Protein AF-A0A948V151-F1 (afdb_monomer_lite)

Secondary structure (DSSP, 8-state):
-----------------------TT--PPPPHHHHHHHHHHHHHHHHHHHHHHHHHTTSS-HHHHHHHHHHTS--SS-HHHHHHHH-HHHHHHHHHHHHHHT--TT-SSPPPHHHHHHHHHTPPP---S---

Structure (mmCIF, N/CA/C/O backbone):
data_AF-A0A948V151-F1
#
_entry.id   AF-A0A948V151-F1
#
loop_
_atom_site.group_PDB
_atom_site.id
_atom_site.type_symbol
_atom_site.label_atom_id
_atom_site.label_alt_id
_atom_site.label_comp_id
_atom_site.label_asym_id
_atom_site.label_entity_id
_atom_site.label_seq_id
_atom_site.pdbx_PDB_ins_code
_atom_site.Cartn_x
_atom_site.Cartn_y
_atom_site.Cartn_z
_atom_site.occupancy
_atom_site.B_iso_or_equiv
_atom_site.auth_seq_id
_atom_site.auth_comp_id
_atom_site.auth_asym_id
_atom_site.auth_atom_id
_atom_site.pdbx_PDB_model_num
ATOM 1 N N . SER A 1 1 ? -80.445 5.547 47.054 1.00 37.09 1 SER A N 1
ATOM 2 C CA . SER A 1 1 ? -80.934 4.709 45.943 1.00 37.09 1 SER A CA 1
ATOM 3 C C . SER A 1 1 ? -80.638 5.395 44.623 1.00 37.09 1 SER A C 1
ATOM 5 O O . SER A 1 1 ? -80.726 6.611 44.586 1.00 37.09 1 SER A O 1
ATOM 7 N N . PHE A 1 2 ? -80.350 4.602 43.588 1.00 31.22 2 PHE A N 1
ATOM 8 C CA . PHE A 1 2 ? -80.143 4.950 42.172 1.00 31.22 2 PHE A CA 1
ATOM 9 C C . PHE A 1 2 ? -78.733 5.342 41.696 1.00 31.22 2 PHE A C 1
ATOM 11 O O . PHE A 1 2 ? -78.229 6.439 41.895 1.00 31.22 2 PHE A O 1
ATOM 18 N N . VAL A 1 3 ? -78.157 4.358 41.000 1.00 39.56 3 VAL A N 1
ATOM 19 C CA . VAL A 1 3 ? -77.044 4.396 40.050 1.00 39.56 3 VAL A CA 1
ATOM 20 C C . VAL A 1 3 ? -77.583 4.781 38.662 1.00 39.56 3 VAL A C 1
ATOM 22 O O . VAL A 1 3 ? -78.713 4.412 38.339 1.00 39.56 3 VAL A O 1
ATOM 25 N N . LYS A 1 4 ? -76.714 5.388 37.833 1.00 37.59 4 LYS A N 1
ATOM 26 C CA . LYS A 1 4 ? -76.354 5.019 36.436 1.00 37.59 4 LYS A CA 1
ATOM 27 C C . LYS A 1 4 ? -76.427 6.178 35.434 1.00 37.59 4 LYS A C 1
ATOM 29 O O . LYS A 1 4 ? -77.446 6.846 35.324 1.00 37.59 4 LYS A O 1
ATOM 34 N N . GLY A 1 5 ? -75.370 6.317 34.630 1.00 33.53 5 GLY A N 1
ATOM 35 C CA . GLY A 1 5 ? -75.384 7.111 33.401 1.00 33.53 5 GLY A CA 1
ATOM 36 C C . GLY A 1 5 ? -73.985 7.440 32.890 1.00 33.53 5 GLY A C 1
ATOM 37 O O . GLY A 1 5 ? -73.438 8.478 33.232 1.00 33.53 5 GLY A O 1
ATOM 38 N N . GLN A 1 6 ? -73.413 6.526 32.114 1.00 36.78 6 GLN A N 1
ATOM 39 C CA . GLN A 1 6 ? -72.129 6.629 31.418 1.00 36.78 6 GLN A CA 1
ATOM 40 C C . GLN A 1 6 ? -72.278 7.433 30.105 1.00 36.78 6 GLN A C 1
ATOM 42 O O . GLN A 1 6 ? -73.394 7.658 29.643 1.00 36.78 6 GLN A O 1
ATOM 47 N N . ASP A 1 7 ? -71.132 7.772 29.505 1.00 33.78 7 ASP A N 1
ATOM 48 C CA . ASP A 1 7 ? -70.889 8.201 28.115 1.00 33.78 7 ASP A CA 1
ATOM 49 C C . ASP A 1 7 ? -71.021 9.688 27.734 1.00 33.78 7 ASP A C 1
ATOM 51 O O . ASP A 1 7 ? -72.080 10.180 27.340 1.00 33.78 7 ASP A O 1
ATOM 55 N N . ARG A 1 8 ? -69.856 10.345 27.588 1.00 33.53 8 ARG A N 1
ATOM 56 C CA . ARG A 1 8 ? -69.476 10.875 26.268 1.00 33.53 8 ARG A CA 1
ATOM 57 C C . ARG A 1 8 ? -67.958 11.035 26.084 1.00 33.53 8 ARG A C 1
ATOM 59 O O . ARG A 1 8 ? -67.247 11.489 26.970 1.00 33.53 8 ARG A O 1
ATOM 66 N N . LYS A 1 9 ? -67.538 10.600 24.896 1.00 33.94 9 LYS A N 1
ATOM 67 C CA . LYS A 1 9 ? -66.198 10.419 24.327 1.00 33.94 9 LYS A CA 1
ATOM 68 C C . LYS A 1 9 ? -65.234 11.611 24.408 1.00 33.94 9 LYS A C 1
ATOM 70 O O . LYS A 1 9 ? -65.626 12.768 24.304 1.00 33.94 9 LYS A O 1
ATOM 75 N N . GLU A 1 10 ? -63.966 11.212 24.466 1.00 38.03 10 GLU A N 1
ATOM 76 C CA . GLU A 1 10 ? -62.727 11.887 24.070 1.00 38.03 10 GLU A CA 1
ATOM 77 C C . GLU A 1 10 ? -62.851 12.862 22.889 1.00 38.03 10 GLU A C 1
ATOM 79 O O . GLU A 1 10 ? -63.489 12.548 21.884 1.00 38.03 10 GLU A O 1
ATOM 84 N N . SER A 1 11 ? -62.140 13.991 22.983 1.00 35.53 11 SER A N 1
ATOM 85 C CA . SER A 1 11 ? -61.290 14.545 21.915 1.00 35.53 11 SER A CA 1
ATOM 86 C C . SER A 1 11 ? -60.829 15.959 22.289 1.00 35.53 11 SER A C 1
ATOM 88 O O . SER A 1 11 ? -61.573 16.925 22.146 1.00 35.53 11 SER A O 1
ATOM 90 N N . SER A 1 12 ? -59.580 16.088 22.730 1.00 33.75 12 SER A N 1
ATOM 91 C CA . SER A 1 12 ? -58.710 17.174 22.269 1.00 33.75 12 SER A CA 1
ATOM 92 C C . SER A 1 12 ? -57.272 16.766 22.566 1.00 33.75 12 SER A C 1
ATOM 94 O O . SER A 1 12 ? -56.778 16.920 23.686 1.00 33.75 12 SER A O 1
ATOM 96 N N . GLY A 1 13 ? -56.634 16.165 21.562 1.00 31.02 13 GLY A N 1
ATOM 97 C CA . GLY A 1 13 ? -55.218 15.845 21.581 1.00 31.02 13 GLY A CA 1
ATOM 98 C C . GLY A 1 13 ? -54.408 17.126 21.732 1.00 31.02 13 GLY A C 1
ATOM 99 O O . GLY A 1 13 ? -54.314 17.924 20.806 1.00 31.02 13 GLY A O 1
ATOM 100 N N . GLY A 1 14 ? -53.831 17.314 22.916 1.00 32.38 14 GLY A N 1
ATOM 101 C CA . GLY A 1 14 ? -52.658 18.156 23.063 1.00 32.38 14 GLY A CA 1
ATOM 102 C C . GLY A 1 14 ? -51.497 17.398 22.444 1.00 32.38 14 GLY A C 1
ATOM 103 O O . GLY A 1 14 ? -50.991 16.449 23.042 1.00 32.38 14 GLY A O 1
ATOM 104 N N . GLU A 1 15 ? -51.125 17.782 21.230 1.00 39.09 15 GLU A N 1
ATOM 105 C CA . GLU A 1 15 ? -49.903 17.351 20.566 1.00 39.09 15 GLU A CA 1
ATOM 106 C C . GLU A 1 15 ? -48.720 17.747 21.455 1.00 39.09 15 GLU A C 1
ATOM 108 O O . GLU A 1 15 ? -48.243 18.882 21.449 1.00 39.09 15 GLU A O 1
ATOM 113 N N . LYS A 1 16 ? -48.275 16.819 22.306 1.00 43.47 16 LYS A N 1
ATOM 114 C CA . LYS A 1 16 ? -46.973 16.951 22.940 1.00 43.47 16 LYS A CA 1
ATOM 115 C C . LYS A 1 16 ? -45.964 16.717 21.836 1.00 43.47 16 LYS A C 1
ATOM 117 O O . LYS A 1 16 ? -45.718 15.577 21.453 1.00 43.47 16 LYS A O 1
ATOM 122 N N . ALA A 1 17 ? -45.428 17.814 21.312 1.00 38.34 17 ALA A N 1
ATOM 123 C CA . ALA A 1 17 ? -44.207 17.806 20.5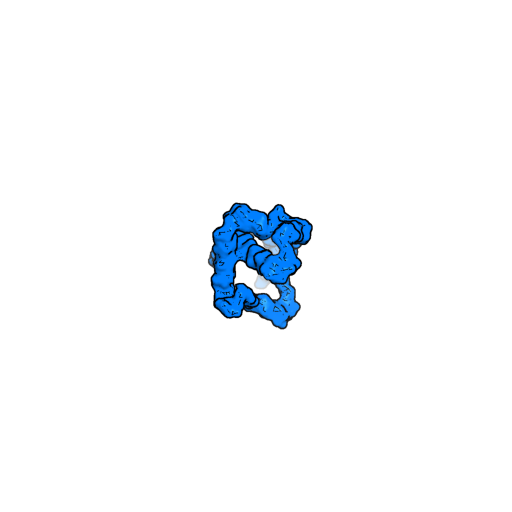35 1.00 38.34 17 ALA A CA 1
ATOM 124 C C . ALA A 1 17 ? -43.161 17.034 21.349 1.00 38.34 17 ALA A C 1
ATOM 126 O O . ALA A 1 17 ? -42.602 17.548 22.320 1.00 38.34 17 ALA A O 1
ATOM 127 N N . ASN A 1 18 ? -42.957 15.766 20.996 1.00 41.84 18 ASN A N 1
ATOM 128 C CA . ASN A 1 18 ? -41.803 15.014 21.443 1.00 41.84 18 ASN A CA 1
ATOM 129 C C . ASN A 1 18 ? -40.611 15.681 20.771 1.00 41.84 18 ASN A C 1
ATOM 131 O O . ASN A 1 18 ? -40.265 15.379 19.630 1.00 41.84 18 ASN A O 1
ATOM 135 N N . LEU A 1 19 ? -40.031 16.648 21.476 1.00 42.53 19 LEU A N 1
ATOM 136 C CA . LEU A 1 19 ? -38.695 17.126 21.205 1.00 42.53 19 LEU A CA 1
ATOM 137 C C . LEU A 1 19 ? -37.818 15.872 21.280 1.00 42.53 19 LEU A C 1
ATOM 139 O O . LEU A 1 19 ? -37.640 15.318 22.366 1.00 42.53 19 LEU A O 1
ATOM 143 N N . LEU A 1 20 ? -37.356 15.369 20.130 1.00 49.53 20 LEU A N 1
ATOM 144 C CA . LEU A 1 20 ? -36.224 14.452 20.103 1.00 49.53 20 LEU A 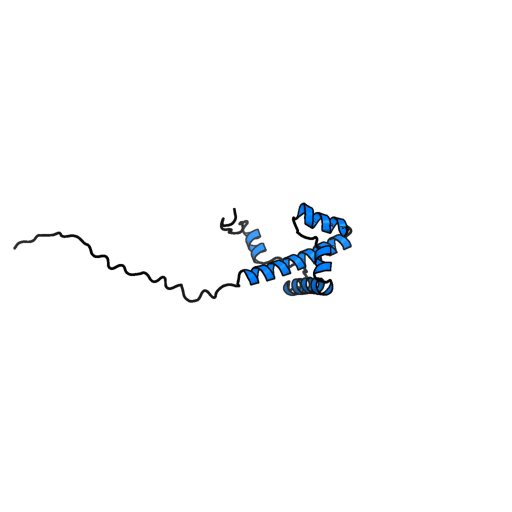CA 1
ATOM 145 C C . LEU A 1 20 ? -35.088 15.228 20.761 1.00 49.53 20 LEU A C 1
ATOM 147 O O . LEU A 1 20 ? -34.440 16.050 20.119 1.00 49.53 20 LEU A O 1
ATOM 151 N N . VAL A 1 21 ? -34.911 15.033 22.061 1.00 51.16 21 VAL A N 1
ATOM 152 C CA . VAL A 1 21 ? -33.671 15.390 22.724 1.00 51.16 21 VAL A CA 1
ATOM 153 C C . VAL A 1 21 ? -32.677 14.372 22.170 1.00 51.16 21 VAL A C 1
ATOM 155 O O . VAL A 1 21 ? -32.861 13.181 22.430 1.00 51.16 21 VAL A O 1
ATOM 158 N N . PRO A 1 22 ? -31.716 14.765 21.314 1.00 51.62 22 PRO A N 1
ATOM 159 C CA . PRO A 1 22 ? -30.675 13.835 20.915 1.00 51.62 22 PRO A CA 1
ATOM 160 C C . PRO A 1 22 ? -29.965 13.382 22.189 1.00 51.62 22 PRO A C 1
ATOM 162 O O . PRO A 1 22 ? -29.644 14.218 23.035 1.00 51.62 22 PRO A O 1
ATOM 165 N N . GLU A 1 23 ? -29.786 12.068 22.337 1.00 55.78 23 GLU A N 1
ATOM 166 C CA . GLU A 1 23 ? -29.033 11.473 23.443 1.00 55.78 23 GLU A CA 1
ATOM 167 C C . GLU A 1 23 ? -27.723 12.259 23.633 1.00 55.78 23 GLU A C 1
ATOM 169 O O . GLU A 1 23 ? -26.929 12.357 22.685 1.00 55.78 23 GLU A O 1
ATOM 174 N N . PRO A 1 24 ? -27.515 12.887 24.802 1.00 64.81 24 PRO A N 1
ATOM 175 C CA . PRO A 1 24 ? -26.293 13.615 25.071 1.00 64.81 24 PRO A CA 1
ATOM 176 C C . PRO A 1 24 ? -25.168 12.580 25.176 1.00 64.81 24 PRO A C 1
ATOM 178 O O . PRO A 1 24 ? -25.321 11.572 25.856 1.00 64.81 24 PRO A O 1
ATOM 181 N N . ASP A 1 25 ? -24.058 12.831 24.479 1.00 55.31 25 ASP A N 1
ATOM 182 C CA . ASP A 1 25 ? -22.742 12.182 24.659 1.00 55.31 25 ASP A CA 1
ATOM 183 C C . ASP A 1 25 ? -22.269 11.195 23.575 1.00 55.31 25 ASP A C 1
ATOM 185 O O . ASP A 1 25 ? -21.179 10.628 23.696 1.00 55.31 25 ASP A O 1
ATOM 189 N N . ALA A 1 26 ? -22.949 11.076 22.432 1.00 58.84 26 ALA A N 1
ATOM 190 C CA . ALA A 1 26 ? -22.264 10.580 21.236 1.00 58.84 26 ALA A CA 1
ATOM 191 C C . ALA A 1 26 ? -21.361 11.697 20.682 1.00 58.84 26 ALA A C 1
ATOM 193 O O . ALA A 1 26 ? -21.786 12.485 19.836 1.00 58.84 26 ALA A O 1
ATOM 194 N N . LEU A 1 27 ? -20.118 11.787 21.177 1.00 58.16 27 LEU A N 1
ATOM 195 C CA . LEU A 1 27 ? -19.043 12.533 20.508 1.00 58.16 27 LEU A CA 1
ATOM 196 C C . LEU A 1 27 ? -19.154 12.268 18.997 1.00 58.16 27 LEU A C 1
ATOM 198 O O . LEU A 1 27 ? -19.204 11.091 18.617 1.00 58.16 27 LEU A O 1
ATOM 202 N N . PRO A 1 28 ? -19.227 13.302 18.136 1.00 65.44 28 PRO A N 1
ATOM 203 C CA . PRO A 1 28 ? -19.274 13.065 16.705 1.00 65.44 28 PRO A CA 1
ATOM 204 C C . PRO A 1 28 ? -18.041 12.237 16.348 1.00 65.44 28 PRO A C 1
ATOM 206 O O . PRO A 1 28 ? -16.912 12.613 16.673 1.00 65.44 28 PRO A O 1
ATOM 209 N N . GLY A 1 29 ? -18.275 11.065 15.754 1.00 69.31 29 GLY A N 1
ATOM 210 C CA . GLY A 1 29 ? -17.200 10.214 15.263 1.00 69.31 29 GLY A CA 1
ATOM 211 C C . GLY A 1 29 ? -16.294 10.980 14.290 1.00 69.31 29 GLY A C 1
ATOM 212 O O . GLY A 1 29 ? -16.641 12.085 13.858 1.00 69.31 29 GLY A O 1
ATOM 213 N N . PRO A 1 30 ? -15.125 10.420 13.930 1.00 81.06 30 PRO A N 1
ATOM 214 C CA . PRO A 1 30 ? -14.253 11.056 12.952 1.00 81.06 30 PRO A CA 1
ATOM 215 C C . PRO A 1 30 ? -15.041 11.423 11.691 1.00 81.06 30 PRO A C 1
ATOM 217 O O . PRO A 1 30 ? -15.885 10.646 11.237 1.00 81.06 30 PRO A O 1
ATOM 220 N N . SER A 1 31 ? -14.768 12.605 11.134 1.00 87.62 31 SER A N 1
ATOM 221 C CA . SER A 1 31 ? -15.416 13.038 9.898 1.00 87.62 31 SER A CA 1
ATOM 222 C C . SER A 1 31 ? -15.144 12.035 8.775 1.00 87.62 31 SER A C 1
ATOM 224 O O . SER A 1 31 ? -14.079 11.416 8.724 1.00 87.62 31 SER A O 1
ATOM 226 N N . GLU A 1 32 ? -16.092 11.887 7.849 1.00 87.00 32 GLU A N 1
ATOM 227 C CA . GLU A 1 32 ? -15.937 10.984 6.700 1.00 87.00 32 GLU A CA 1
ATOM 228 C C . GLU A 1 32 ? -14.655 11.279 5.913 1.00 87.00 32 GLU A C 1
ATOM 230 O O . GLU A 1 32 ? -13.943 10.357 5.516 1.00 87.00 32 GLU A O 1
ATOM 235 N N . LEU A 1 33 ? -14.318 12.565 5.770 1.00 88.69 33 LEU A N 1
ATOM 236 C CA . LEU A 1 33 ? -13.087 13.014 5.126 1.00 88.69 33 LEU A CA 1
ATOM 237 C C . LEU A 1 33 ? -11.838 12.485 5.845 1.00 88.69 33 LEU A C 1
ATOM 239 O O . LEU A 1 33 ? -10.958 11.926 5.199 1.00 88.69 33 LEU A O 1
ATOM 243 N N . PHE A 1 34 ? -11.788 12.582 7.176 1.00 90.56 34 PHE A N 1
ATOM 244 C CA . PHE A 1 34 ? -10.658 12.078 7.956 1.00 90.56 34 PHE A CA 1
ATOM 245 C C . PHE A 1 34 ? -10.512 10.555 7.838 1.00 90.56 34 PHE A C 1
ATOM 247 O O . PHE A 1 34 ? -9.403 10.034 7.696 1.00 90.56 34 PHE A O 1
ATOM 254 N N . VAL A 1 35 ? -11.632 9.823 7.864 1.00 90.31 35 VAL A N 1
ATOM 255 C CA . VAL A 1 35 ? -11.625 8.367 7.657 1.00 90.31 35 VAL A CA 1
ATOM 256 C C . VAL A 1 35 ? -11.088 8.030 6.269 1.00 90.31 35 VAL A C 1
ATOM 258 O O . VAL A 1 35 ? -10.241 7.145 6.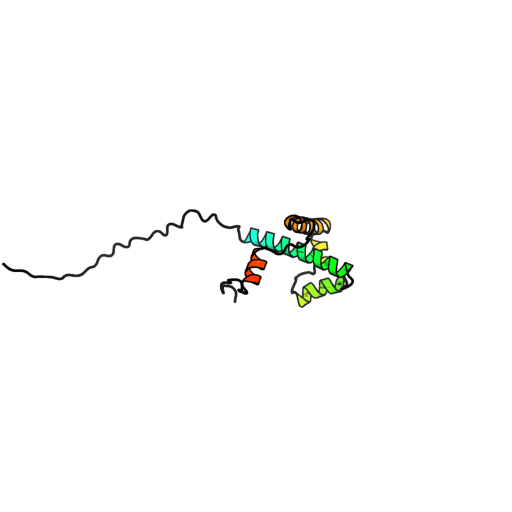145 1.00 90.31 35 VAL A O 1
ATOM 261 N N . PHE A 1 36 ? -11.544 8.742 5.238 1.00 92.50 36 PHE A N 1
ATOM 262 C CA . PHE A 1 36 ? -11.118 8.529 3.859 1.00 92.50 36 PHE A CA 1
ATOM 263 C C . PHE A 1 36 ? -9.624 8.810 3.652 1.00 92.50 36 PHE A C 1
ATOM 265 O O . PHE A 1 36 ? -8.933 8.017 3.010 1.00 92.50 36 PHE A O 1
ATOM 272 N N . GLU A 1 37 ? -9.104 9.891 4.232 1.00 92.50 37 GLU A N 1
ATOM 273 C CA . GLU A 1 37 ? -7.678 10.233 4.191 1.00 92.50 37 GLU A CA 1
ATOM 274 C C . GLU A 1 37 ? -6.824 9.149 4.855 1.00 92.50 37 GLU A C 1
ATOM 276 O O . GLU A 1 37 ? -5.862 8.650 4.262 1.00 92.50 37 GLU A O 1
ATOM 281 N N . LEU A 1 38 ? -7.208 8.724 6.063 1.00 91.81 38 LEU A N 1
ATOM 282 C CA . LEU A 1 38 ? -6.480 7.696 6.799 1.00 91.81 38 LEU A CA 1
ATOM 283 C C . LEU A 1 38 ? -6.531 6.340 6.086 1.00 91.81 38 LEU A C 1
ATOM 285 O O . LEU A 1 38 ? -5.531 5.617 6.060 1.00 91.81 38 LEU A O 1
ATOM 289 N N . LEU A 1 39 ? -7.685 5.996 5.506 1.00 92.81 39 LEU A N 1
ATOM 290 C CA . LEU A 1 39 ? -7.871 4.787 4.713 1.00 92.81 39 LEU A CA 1
ATOM 291 C C . LEU A 1 39 ? -6.958 4.811 3.486 1.00 92.81 39 LEU A C 1
ATOM 293 O O . LEU A 1 39 ? -6.158 3.896 3.308 1.00 92.81 39 LEU A O 1
ATOM 297 N N . THR A 1 40 ? -7.023 5.882 2.695 1.00 93.50 40 THR A N 1
ATOM 298 C CA . THR A 1 40 ? -6.230 6.050 1.472 1.00 93.50 40 THR A CA 1
ATOM 299 C C . THR A 1 40 ? -4.740 5.939 1.770 1.00 93.50 40 THR A C 1
ATOM 301 O O . THR A 1 40 ? -4.062 5.099 1.177 1.00 93.50 40 THR A O 1
ATOM 304 N N . LYS A 1 41 ? -4.246 6.693 2.761 1.00 93.50 41 LYS A N 1
ATOM 305 C CA . LYS A 1 41 ? -2.829 6.683 3.148 1.00 93.50 41 LYS A CA 1
ATOM 306 C C . LYS A 1 41 ? -2.361 5.288 3.572 1.00 93.50 41 LYS A C 1
ATOM 308 O O . LYS A 1 41 ? -1.303 4.829 3.144 1.00 93.50 41 LYS A O 1
ATOM 313 N N . ARG A 1 42 ? -3.151 4.580 4.388 1.00 93.06 42 ARG A N 1
ATOM 314 C CA . ARG A 1 42 ? -2.792 3.235 4.876 1.00 93.06 42 ARG A CA 1
ATOM 315 C C . ARG A 1 42 ? -2.842 2.174 3.782 1.00 93.06 42 ARG A C 1
ATOM 317 O O . ARG A 1 42 ? -1.991 1.288 3.787 1.00 93.06 42 ARG A O 1
ATOM 324 N N . PHE A 1 43 ? -3.810 2.250 2.871 1.00 94.88 43 PHE A N 1
ATOM 325 C CA . PHE A 1 43 ? -3.898 1.333 1.735 1.00 94.88 43 PHE A CA 1
ATOM 326 C C . PHE A 1 43 ? -2.740 1.552 0.766 1.00 94.88 43 PHE A C 1
ATOM 328 O O . PHE A 1 43 ? -2.076 0.588 0.403 1.00 94.88 43 PHE A O 1
ATOM 335 N N . GLN A 1 44 ? -2.435 2.805 0.423 1.00 96.38 44 GLN A N 1
ATOM 336 C CA . GLN A 1 44 ? -1.294 3.144 -0.429 1.00 96.38 44 GLN A CA 1
ATOM 337 C C . GLN A 1 44 ? 0.028 2.638 0.153 1.00 96.38 44 GLN A C 1
ATOM 339 O O . GLN A 1 44 ? 0.791 1.998 -0.559 1.00 96.38 44 GLN A O 1
ATOM 344 N N . ALA A 1 45 ? 0.265 2.830 1.454 1.00 95.44 45 ALA A N 1
ATOM 345 C CA . ALA A 1 45 ? 1.469 2.329 2.113 1.00 95.44 45 ALA A CA 1
ATOM 346 C C . ALA A 1 45 ? 1.637 0.804 1.967 1.00 95.44 45 ALA A C 1
ATOM 348 O O . ALA A 1 45 ? 2.715 0.327 1.622 1.00 95.44 45 ALA A O 1
ATOM 349 N N . VAL A 1 46 ? 0.572 0.026 2.198 1.00 94.50 46 VAL A N 1
ATOM 350 C CA . VAL A 1 46 ? 0.622 -1.438 2.025 1.00 94.50 46 VAL A CA 1
ATOM 351 C C . VAL A 1 46 ? 0.840 -1.801 0.558 1.00 94.50 46 VAL A C 1
ATOM 353 O O . VAL A 1 46 ? 1.680 -2.641 0.259 1.00 94.50 46 VAL A O 1
ATOM 356 N N . SER A 1 47 ? 0.132 -1.140 -0.354 1.00 96.12 47 SER A N 1
ATOM 357 C CA . SER A 1 47 ? 0.259 -1.349 -1.794 1.00 96.12 47 SER A CA 1
ATOM 358 C C . SER A 1 47 ? 1.672 -1.100 -2.319 1.00 96.12 47 SER A C 1
ATOM 360 O O . SER A 1 47 ? 2.169 -1.893 -3.111 1.00 96.12 47 SER A O 1
ATOM 362 N N . PHE A 1 48 ? 2.326 -0.019 -1.889 1.00 97.50 48 PHE A N 1
ATOM 363 C CA . PHE A 1 48 ? 3.691 0.312 -2.307 1.00 97.50 48 PHE A CA 1
ATOM 364 C C . PHE A 1 48 ? 4.696 -0.712 -1.801 1.00 97.50 48 PHE A C 1
ATOM 366 O O . PHE A 1 48 ? 5.519 -1.190 -2.575 1.00 97.50 48 PHE A O 1
ATOM 373 N N . MET A 1 49 ? 4.581 -1.090 -0.526 1.00 95.62 49 MET A N 1
ATOM 374 C CA . MET A 1 49 ? 5.421 -2.120 0.075 1.00 95.62 49 MET A CA 1
ATOM 375 C C . MET A 1 49 ? 5.287 -3.451 -0.678 1.00 95.62 49 MET A C 1
ATOM 377 O O . MET A 1 49 ? 6.285 -3.965 -1.173 1.00 95.62 49 MET A O 1
ATOM 381 N N . VAL A 1 50 ? 4.058 -3.944 -0.874 1.00 95.56 50 VAL A N 1
ATOM 382 C CA . VAL A 1 50 ? 3.814 -5.212 -1.583 1.00 95.56 50 VAL A CA 1
ATOM 383 C C . VAL A 1 50 ? 4.292 -5.140 -3.033 1.00 95.56 50 VAL A C 1
ATOM 385 O O . VAL A 1 50 ? 4.855 -6.103 -3.545 1.00 95.56 50 VAL A O 1
ATOM 388 N N . ALA A 1 51 ? 4.097 -4.004 -3.709 1.00 97.19 51 ALA A N 1
ATOM 389 C CA . ALA A 1 51 ? 4.547 -3.846 -5.085 1.00 97.19 51 ALA A CA 1
ATOM 390 C C . ALA A 1 51 ? 6.070 -3.979 -5.205 1.00 97.19 51 ALA A C 1
ATOM 392 O O . ALA A 1 51 ? 6.541 -4.702 -6.077 1.00 97.19 51 ALA A O 1
ATOM 393 N N . VAL A 1 52 ? 6.834 -3.331 -4.321 1.00 97.00 52 VAL A N 1
ATOM 394 C CA . VAL A 1 52 ? 8.302 -3.428 -4.310 1.00 97.00 52 VAL A CA 1
ATOM 395 C C . VAL A 1 52 ? 8.761 -4.848 -3.957 1.00 97.00 52 VAL A C 1
ATOM 397 O O . VAL A 1 52 ? 9.623 -5.378 -4.653 1.00 97.00 52 VAL A O 1
ATOM 400 N N . GLU A 1 53 ? 8.138 -5.510 -2.975 1.00 95.94 53 GLU A N 1
ATOM 401 C CA . GLU A 1 53 ? 8.451 -6.908 -2.619 1.00 95.94 53 GLU A CA 1
ATOM 402 C C . GLU A 1 53 ? 8.257 -7.879 -3.803 1.00 95.94 53 GLU A C 1
ATOM 404 O O . GLU A 1 53 ? 9.043 -8.814 -3.992 1.00 95.94 53 GLU A O 1
ATOM 409 N N . LEU A 1 54 ? 7.238 -7.663 -4.644 1.00 97.12 54 LEU A N 1
ATOM 410 C CA . LEU A 1 54 ? 7.010 -8.472 -5.849 1.00 97.12 54 LEU A CA 1
ATOM 411 C C . LEU A 1 54 ? 8.108 -8.289 -6.907 1.00 97.12 54 LEU A C 1
ATOM 413 O O . LEU A 1 54 ? 8.446 -9.249 -7.603 1.00 97.12 54 LEU A O 1
ATOM 417 N N . ILE A 1 55 ? 8.687 -7.089 -7.008 1.00 97.75 55 ILE A N 1
ATOM 418 C CA . ILE A 1 55 ? 9.835 -6.831 -7.887 1.00 97.75 55 ILE A CA 1
ATOM 419 C C . ILE A 1 55 ? 11.098 -7.482 -7.321 1.00 97.75 55 ILE A C 1
ATOM 421 O O . ILE A 1 55 ? 11.817 -8.160 -8.051 1.00 97.75 55 ILE A O 1
ATOM 425 N N . GLU A 1 56 ? 11.359 -7.321 -6.021 1.00 97.38 56 GLU A N 1
ATOM 426 C CA . GLU A 1 56 ? 12.544 -7.890 -5.361 1.00 97.38 56 GLU A CA 1
ATOM 427 C C . GLU A 1 56 ? 12.559 -9.422 -5.400 1.00 97.38 56 GLU A C 1
ATOM 429 O O . GLU A 1 56 ? 13.612 -10.035 -5.579 1.00 97.38 56 GLU A O 1
ATOM 434 N N . SER A 1 57 ? 11.388 -10.048 -5.286 1.00 96.81 57 SER A N 1
ATOM 435 C CA . SER A 1 57 ? 11.232 -11.501 -5.411 1.00 96.81 57 SER A CA 1
ATOM 436 C C . SER A 1 57 ? 11.249 -12.008 -6.859 1.00 96.81 57 SER A C 1
ATOM 438 O O . SER A 1 57 ? 11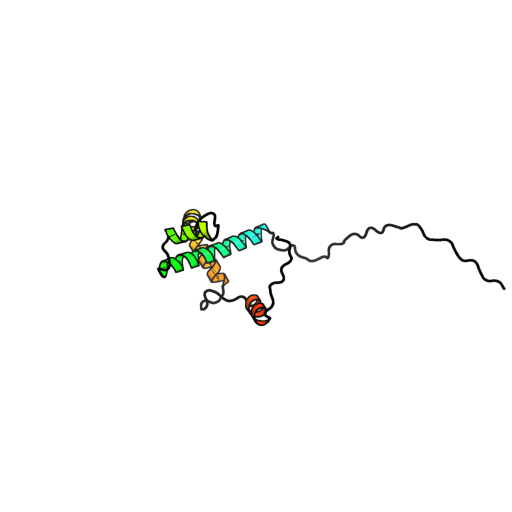.240 -13.220 -7.078 1.00 96.81 57 SER A O 1
ATOM 440 N N . GLY A 1 58 ? 11.289 -11.111 -7.852 1.00 96.50 58 GLY A N 1
ATOM 441 C CA . GLY A 1 58 ? 11.288 -11.456 -9.275 1.00 96.50 58 GLY A CA 1
ATOM 442 C C . GLY A 1 58 ? 9.963 -12.037 -9.780 1.00 96.50 58 GLY A C 1
ATOM 443 O O . GLY A 1 58 ? 9.947 -12.693 -10.820 1.00 96.50 58 GLY A O 1
ATOM 444 N N . VAL A 1 59 ? 8.860 -11.831 -9.052 1.00 96.81 59 VAL A N 1
ATOM 445 C CA . VAL A 1 59 ? 7.524 -12.332 -9.424 1.00 96.81 59 VAL A CA 1
ATOM 446 C C . VAL A 1 59 ? 6.932 -11.538 -10.589 1.00 96.81 59 VAL A C 1
ATOM 448 O O . VAL A 1 59 ? 6.208 -12.098 -11.411 1.00 96.81 59 VAL A O 1
ATOM 451 N N . ALA A 1 60 ? 7.235 -10.244 -10.671 1.00 94.56 60 ALA A N 1
ATOM 452 C CA . ALA A 1 60 ? 6.799 -9.360 -11.745 1.00 94.56 60 ALA A CA 1
ATOM 453 C C . ALA A 1 60 ? 7.873 -8.309 -12.046 1.00 94.56 60 ALA A C 1
ATOM 455 O O . ALA A 1 60 ? 8.762 -8.069 -11.229 1.00 94.56 60 ALA A O 1
ATOM 456 N N . ASP A 1 61 ? 7.771 -7.660 -13.206 1.00 96.00 61 ASP A N 1
ATOM 457 C CA . ASP A 1 61 ? 8.536 -6.451 -13.497 1.00 96.00 61 ASP A CA 1
ATOM 458 C C . ASP A 1 61 ? 7.729 -5.174 -13.190 1.00 96.00 61 ASP A C 1
ATOM 460 O O . ASP A 1 61 ? 6.518 -5.206 -12.943 1.00 96.00 61 ASP A O 1
ATOM 464 N N . LEU A 1 62 ? 8.426 -4.031 -13.173 1.00 95.75 62 LEU A N 1
ATOM 465 C CA . LEU A 1 62 ? 7.850 -2.725 -12.835 1.00 95.75 62 LEU A CA 1
ATOM 466 C C . LEU A 1 62 ? 6.672 -2.347 -13.746 1.00 95.75 62 LEU A C 1
ATOM 468 O O . LEU A 1 62 ? 5.680 -1.797 -13.269 1.00 95.75 62 LEU A O 1
ATOM 472 N N . GLN A 1 63 ? 6.792 -2.594 -15.054 1.00 96.88 63 GLN A N 1
ATOM 473 C CA . GLN A 1 63 ? 5.823 -2.126 -16.049 1.00 96.88 63 GLN A CA 1
ATOM 474 C C . GLN A 1 63 ? 4.573 -3.001 -16.050 1.00 96.88 63 GLN A C 1
ATOM 476 O O . GLN A 1 63 ? 3.453 -2.482 -16.101 1.00 96.88 63 GLN A O 1
ATOM 481 N N . ASP A 1 64 ? 4.767 -4.311 -15.954 1.00 96.62 64 ASP A N 1
ATOM 482 C CA . ASP A 1 64 ? 3.709 -5.298 -15.868 1.00 96.62 64 ASP A CA 1
ATOM 483 C C . ASP A 1 64 ? 2.8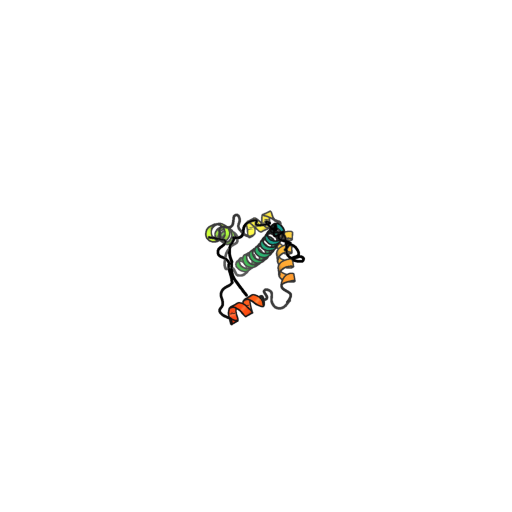98 -5.102 -14.596 1.00 96.62 64 ASP A C 1
ATOM 485 O O . ASP A 1 64 ? 1.672 -5.039 -14.668 1.00 96.62 64 ASP A O 1
ATOM 489 N N . LEU A 1 65 ? 3.546 -4.905 -13.444 1.00 97.19 65 LEU A N 1
ATOM 490 C CA . LEU A 1 65 ? 2.820 -4.715 -12.192 1.00 97.19 65 LEU A CA 1
ATOM 491 C C . LEU A 1 65 ? 1.990 -3.419 -12.199 1.00 97.19 65 LEU A C 1
ATOM 493 O O . LEU A 1 65 ? 0.815 -3.435 -11.826 1.00 97.19 65 LEU A O 1
ATOM 497 N N . ASP A 1 66 ? 2.539 -2.318 -12.725 1.00 97.56 66 ASP A N 1
ATOM 498 C CA . ASP A 1 66 ? 1.783 -1.072 -12.921 1.00 97.56 66 ASP A CA 1
ATOM 499 C C . ASP A 1 66 ? 0.614 -1.230 -13.902 1.00 97.56 66 ASP A C 1
ATOM 501 O O . ASP A 1 66 ? -0.425 -0.570 -13.771 1.00 97.56 66 ASP A O 1
ATOM 505 N N . ARG A 1 67 ? 0.766 -2.088 -14.913 1.00 97.12 67 ARG A N 1
ATOM 506 C CA . ARG A 1 67 ? -0.294 -2.411 -15.869 1.00 97.12 67 ARG A CA 1
ATOM 507 C C . ARG A 1 67 ? -1.381 -3.269 -15.224 1.00 97.12 67 ARG A C 1
ATOM 509 O O . ARG A 1 67 ? -2.550 -2.919 -15.381 1.00 97.12 67 ARG A O 1
ATOM 516 N N . TYR A 1 68 ? -1.024 -4.316 -14.482 1.00 96.50 68 TYR A N 1
ATOM 517 C CA . TYR A 1 68 ? -1.976 -5.201 -13.805 1.00 96.50 68 TYR A CA 1
ATOM 518 C C . TYR A 1 68 ? -2.814 -4.442 -12.775 1.00 96.50 68 TYR A C 1
ATOM 520 O O . TYR A 1 68 ? -4.036 -4.561 -12.758 1.00 96.50 68 TYR A O 1
ATOM 528 N N . CYS A 1 69 ? -2.209 -3.559 -11.973 1.00 96.50 69 CYS A N 1
ATOM 529 C CA . CYS A 1 69 ? -2.977 -2.749 -11.025 1.00 96.50 69 CYS A CA 1
ATOM 530 C C . CYS A 1 69 ? -4.019 -1.858 -11.722 1.00 96.50 69 CYS A C 1
ATOM 532 O O . CYS A 1 69 ? -5.136 -1.701 -11.230 1.00 96.50 69 CYS A O 1
ATOM 534 N N . ARG A 1 70 ? -3.693 -1.299 -12.892 1.00 96.56 70 ARG A N 1
ATOM 535 C CA . ARG A 1 70 ? -4.647 -0.474 -13.646 1.00 96.56 70 ARG A CA 1
ATOM 536 C C . ARG A 1 70 ? -5.736 -1.295 -14.325 1.00 96.56 70 ARG A C 1
ATOM 538 O O . ARG A 1 70 ? -6.900 -0.914 -14.277 1.00 96.56 70 ARG A O 1
ATOM 545 N N . MET A 1 71 ? -5.359 -2.388 -14.983 1.00 96.38 71 MET A N 1
ATOM 546 C CA . MET A 1 71 ? -6.280 -3.172 -15.807 1.00 96.38 71 MET A CA 1
ATOM 547 C C . MET A 1 71 ? -7.139 -4.130 -14.985 1.00 96.38 71 MET A C 1
ATOM 549 O O . MET A 1 71 ? -8.336 -4.229 -15.236 1.00 96.38 71 MET A O 1
ATOM 553 N N . ASP A 1 72 ? -6.542 -4.800 -14.004 1.00 96.00 72 ASP A N 1
ATOM 554 C CA . ASP A 1 72 ? -7.172 -5.904 -13.282 1.00 96.00 72 ASP A CA 1
ATOM 555 C C . ASP A 1 72 ? -7.717 -5.470 -11.915 1.00 96.00 72 ASP A C 1
ATOM 557 O O . ASP A 1 72 ? -8.751 -5.970 -11.477 1.00 96.00 72 ASP A O 1
ATOM 561 N N . LEU A 1 73 ? -7.071 -4.501 -11.250 1.00 94.50 73 LEU A N 1
ATOM 562 C CA . LEU A 1 73 ? -7.541 -3.958 -9.963 1.00 94.50 73 LEU A CA 1
ATOM 563 C C . LEU A 1 73 ? -8.333 -2.649 -10.107 1.00 94.50 73 LEU A C 1
ATOM 565 O O . LEU A 1 73 ? -8.813 -2.107 -9.111 1.00 94.50 73 LEU A O 1
ATOM 569 N N . GLY A 1 74 ? -8.464 -2.128 -11.331 1.00 95.19 74 GLY A N 1
ATOM 570 C CA . GLY A 1 74 ? -9.213 -0.905 -11.626 1.00 95.19 74 GLY A CA 1
ATOM 571 C C . GLY A 1 74 ? -8.588 0.371 -11.057 1.00 95.19 74 GLY A C 1
ATOM 572 O O . GLY A 1 74 ? -9.290 1.366 -10.864 1.00 95.19 74 GLY A O 1
ATOM 573 N N . TRP A 1 75 ? -7.288 0.371 -10.747 1.00 96.00 75 TRP A N 1
ATOM 574 C CA . TRP A 1 75 ? -6.627 1.572 -10.244 1.00 96.00 75 TRP A CA 1
ATOM 575 C C . TRP A 1 75 ? -6.480 2.608 -11.356 1.00 96.00 75 TRP A C 1
ATOM 577 O O . TRP A 1 75 ? -6.184 2.286 -12.505 1.00 96.00 75 TRP A O 1
ATOM 587 N N . LYS A 1 76 ? -6.622 3.888 -11.004 1.00 95.12 76 LYS A N 1
ATOM 588 C CA . LYS A 1 76 ? -6.386 4.989 -11.949 1.00 95.12 76 LYS A CA 1
ATOM 589 C C . LYS A 1 76 ? -4.937 5.003 -12.456 1.00 95.12 76 LYS A C 1
ATOM 591 O O . LYS A 1 76 ? -4.685 5.290 -13.623 1.00 95.12 76 LYS A O 1
ATOM 596 N N . GLU A 1 77 ? -3.995 4.699 -11.572 1.00 95.31 77 GLU A N 1
ATOM 597 C CA . GLU A 1 77 ? -2.558 4.647 -11.831 1.00 95.31 77 GLU A CA 1
ATOM 598 C C . GLU A 1 77 ? -1.941 3.493 -11.034 1.00 95.31 77 GLU A C 1
ATOM 600 O O . GLU A 1 77 ? -2.433 3.154 -9.957 1.00 95.31 77 GLU A O 1
ATOM 605 N N . GLY A 1 78 ? -0.899 2.866 -11.585 1.00 97.31 78 GLY A N 1
ATOM 606 C CA . GLY A 1 78 ? -0.188 1.782 -10.912 1.00 97.31 78 GLY A CA 1
ATOM 607 C C . GLY A 1 78 ? 0.658 2.289 -9.735 1.00 97.31 78 GLY A C 1
ATOM 608 O O . GLY A 1 78 ? 0.908 3.497 -9.641 1.00 97.31 78 GLY A O 1
ATOM 609 N N . PRO A 1 79 ? 1.079 1.399 -8.819 1.00 97.75 79 PRO A N 1
ATOM 610 C CA . PRO A 1 79 ? 1.828 1.768 -7.621 1.00 97.75 79 PRO A CA 1
ATOM 611 C C . PRO A 1 79 ? 3.120 2.542 -7.917 1.00 97.75 79 PRO A C 1
ATOM 613 O O . PRO A 1 79 ? 3.398 3.516 -7.225 1.00 97.75 79 PRO A O 1
ATOM 616 N N . PHE A 1 80 ? 3.893 2.182 -8.944 1.00 98.25 80 PHE A N 1
ATOM 617 C CA . PHE A 1 80 ? 5.156 2.856 -9.267 1.00 98.25 80 PHE A CA 1
ATOM 618 C C . PHE A 1 80 ? 4.928 4.224 -9.899 1.00 98.25 80 PHE A C 1
ATOM 620 O O . PHE A 1 80 ? 5.549 5.205 -9.488 1.00 98.25 80 PHE A O 1
ATOM 627 N N . THR A 1 81 ? 3.987 4.329 -10.840 1.00 98.06 81 THR A N 1
ATOM 628 C CA . THR A 1 81 ? 3.547 5.628 -11.371 1.00 98.06 81 THR A CA 1
ATOM 629 C C . THR A 1 81 ? 3.052 6.540 -10.245 1.00 98.06 81 THR A C 1
ATOM 631 O O . THR A 1 81 ? 3.401 7.721 -10.203 1.00 98.06 81 THR A O 1
ATOM 634 N N . MET A 1 82 ? 2.289 5.990 -9.297 1.00 98.00 82 MET A N 1
ATOM 635 C CA . MET A 1 82 ? 1.786 6.717 -8.135 1.00 98.00 82 MET A CA 1
ATOM 636 C C . MET A 1 82 ? 2.919 7.191 -7.218 1.00 98.00 82 MET A C 1
ATOM 638 O O . MET A 1 82 ? 2.942 8.369 -6.864 1.00 98.00 82 MET A O 1
ATOM 642 N N . MET A 1 83 ? 3.880 6.326 -6.878 1.00 98.31 83 MET A N 1
ATOM 643 C CA . MET A 1 83 ? 5.047 6.700 -6.066 1.00 98.31 83 MET A CA 1
ATOM 644 C C . MET A 1 83 ? 5.893 7.784 -6.741 1.00 98.31 83 MET A C 1
ATOM 646 O O . MET A 1 83 ? 6.314 8.732 -6.083 1.00 98.31 83 MET A O 1
ATOM 650 N N . ASN A 1 84 ? 6.081 7.710 -8.062 1.00 98.19 84 ASN A N 1
ATOM 651 C CA . ASN A 1 84 ? 6.788 8.746 -8.820 1.00 98.19 84 ASN A CA 1
ATOM 652 C C . ASN A 1 84 ? 6.064 10.098 -8.775 1.00 98.19 84 ASN A C 1
ATOM 654 O O . ASN A 1 84 ? 6.707 11.142 -8.701 1.00 98.19 84 ASN A O 1
ATOM 658 N N . ARG A 1 85 ? 4.726 10.090 -8.808 1.00 97.81 85 ARG A N 1
ATOM 659 C CA . ARG A 1 85 ? 3.903 11.304 -8.735 1.00 97.81 85 ARG A CA 1
ATOM 660 C C . ARG A 1 85 ? 3.852 11.899 -7.324 1.00 97.81 85 ARG A C 1
ATOM 662 O O . ARG A 1 85 ? 3.849 13.118 -7.191 1.00 97.81 85 ARG A O 1
ATOM 669 N N . ILE A 1 86 ? 3.747 11.058 -6.295 1.00 97.06 86 ILE A N 1
ATOM 670 C CA . ILE A 1 86 ? 3.720 11.475 -4.882 1.00 97.06 86 ILE A CA 1
ATOM 671 C C . ILE A 1 86 ? 5.108 11.957 -4.437 1.00 97.06 86 ILE A C 1
ATOM 673 O O . ILE A 1 86 ? 5.212 12.931 -3.698 1.00 97.06 86 ILE A O 1
ATOM 677 N N . GLY A 1 87 ? 6.161 11.303 -4.923 1.00 98.25 87 GLY A N 1
ATOM 678 C CA . GLY A 1 87 ? 7.540 11.483 -4.489 1.00 98.25 87 GLY A CA 1
ATOM 679 C C . GLY A 1 87 ? 8.027 10.254 -3.725 1.00 98.25 87 GLY A C 1
ATOM 680 O O . GLY A 1 87 ? 7.321 9.710 -2.874 1.00 98.25 87 GLY A O 1
ATOM 681 N N . ILE A 1 88 ? 9.248 9.808 -4.030 1.00 97.88 88 ILE A N 1
ATOM 682 C CA . ILE A 1 88 ? 9.817 8.572 -3.467 1.00 97.88 88 ILE A CA 1
ATOM 683 C C . ILE A 1 88 ? 10.012 8.675 -1.950 1.00 97.88 88 ILE A C 1
ATOM 685 O O . ILE A 1 88 ? 9.700 7.730 -1.233 1.00 97.88 88 ILE A O 1
ATOM 689 N N . GLU A 1 89 ? 10.476 9.824 -1.454 1.00 97.94 89 GLU A N 1
ATOM 690 C CA . GLU A 1 89 ? 10.691 10.048 -0.019 1.00 97.94 89 GLU A CA 1
ATOM 691 C C . GLU A 1 89 ? 9.376 10.009 0.770 1.00 97.94 89 GLU A C 1
ATOM 693 O O . GLU A 1 89 ? 9.269 9.277 1.750 1.00 97.94 89 GLU A O 1
ATOM 698 N N . GLU A 1 90 ? 8.346 10.709 0.291 1.00 97.75 90 GLU A N 1
ATOM 699 C CA . GLU A 1 90 ? 7.012 10.681 0.903 1.00 97.75 90 GLU A CA 1
ATOM 700 C C . GLU A 1 90 ? 6.406 9.271 0.846 1.00 97.75 90 GLU A C 1
ATOM 702 O O . GLU A 1 90 ? 5.850 8.780 1.826 1.00 97.75 90 GLU A O 1
ATOM 707 N N . SER A 1 91 ? 6.575 8.569 -0.277 1.00 97.88 91 SER A N 1
ATOM 708 C CA . SER A 1 91 ? 6.107 7.187 -0.424 1.00 97.88 91 SER A CA 1
ATOM 709 C C . SER A 1 91 ? 6.778 6.252 0.588 1.00 97.88 91 SER A C 1
ATOM 711 O O . SER A 1 91 ? 6.102 5.438 1.220 1.00 97.88 91 SER A O 1
ATOM 713 N N . LEU A 1 92 ? 8.091 6.396 0.794 1.00 96.94 92 LEU A N 1
ATOM 714 C CA . LEU A 1 92 ? 8.826 5.658 1.820 1.00 96.94 92 LEU A CA 1
ATOM 715 C C . LEU A 1 92 ? 8.324 6.014 3.224 1.00 96.94 92 LEU A C 1
ATOM 717 O O . LEU A 1 92 ? 8.082 5.117 4.031 1.00 96.94 92 LEU A O 1
ATOM 721 N N . GLN A 1 93 ? 8.112 7.299 3.505 1.00 96.44 93 GLN A N 1
ATOM 722 C CA . GLN A 1 93 ? 7.599 7.762 4.790 1.00 96.44 93 GLN A CA 1
ATOM 723 C C . GLN A 1 93 ? 6.226 7.149 5.104 1.00 96.44 93 GLN A C 1
ATOM 725 O O . GLN A 1 93 ? 6.008 6.662 6.214 1.00 96.44 93 GLN A O 1
ATOM 730 N N . MET A 1 94 ? 5.321 7.069 4.123 1.00 95.25 94 MET A N 1
ATOM 731 C CA . MET A 1 94 ? 4.024 6.399 4.278 1.00 95.25 94 MET A CA 1
ATOM 732 C C . MET A 1 94 ? 4.175 4.920 4.672 1.00 95.25 94 MET A C 1
ATOM 734 O O . MET A 1 94 ? 3.456 4.434 5.553 1.00 95.25 94 MET A O 1
ATOM 738 N N . VAL A 1 95 ? 5.111 4.201 4.042 1.00 94.19 95 VAL A N 1
ATOM 739 C CA . VAL A 1 95 ? 5.411 2.793 4.356 1.00 94.19 95 VAL A CA 1
ATOM 740 C C . VAL A 1 95 ? 5.979 2.657 5.770 1.00 94.19 95 VAL A C 1
ATOM 742 O O . VAL A 1 95 ? 5.504 1.822 6.544 1.00 94.19 95 VAL A O 1
ATOM 745 N N . VAL A 1 96 ? 6.942 3.505 6.141 1.00 91.81 96 VAL A N 1
ATOM 746 C CA . VAL A 1 96 ? 7.569 3.510 7.473 1.00 91.81 96 VAL A CA 1
ATOM 747 C C . VAL A 1 96 ? 6.543 3.806 8.565 1.00 91.81 96 VAL A C 1
ATOM 749 O O . VAL A 1 96 ? 6.474 3.078 9.554 1.00 91.81 96 VAL A O 1
ATOM 752 N N . GLU A 1 97 ? 5.687 4.810 8.387 1.00 90.44 97 GLU A N 1
ATOM 753 C CA . GLU A 1 97 ? 4.614 5.113 9.341 1.00 90.44 97 GLU A CA 1
ATOM 754 C C . GLU A 1 97 ? 3.654 3.929 9.501 1.00 90.44 97 GLU A C 1
ATOM 756 O O . GLU A 1 97 ? 3.265 3.568 10.617 1.00 90.44 97 GLU A O 1
ATOM 761 N N . LYS A 1 98 ? 3.294 3.266 8.396 1.00 88.81 98 LYS A N 1
ATOM 762 C CA . LYS A 1 98 ? 2.446 2.071 8.446 1.00 88.81 98 LYS A CA 1
ATOM 763 C C . LYS A 1 98 ? 3.126 0.912 9.180 1.00 88.81 98 LYS A C 1
ATOM 765 O O . LYS A 1 98 ? 2.446 0.187 9.921 1.00 88.81 98 LYS A O 1
ATOM 770 N N . MET A 1 99 ? 4.430 0.727 8.988 1.00 86.12 99 MET A N 1
ATOM 771 C CA . MET A 1 99 ? 5.232 -0.259 9.712 1.00 86.12 99 MET A CA 1
ATOM 772 C C . MET A 1 99 ? 5.249 0.058 11.214 1.00 86.12 99 MET A C 1
ATOM 774 O O . MET A 1 99 ? 4.922 -0.806 12.024 1.00 86.12 99 MET A O 1
ATOM 778 N N . GLN A 1 100 ? 5.509 1.309 11.597 1.00 84.50 100 GLN A N 1
ATOM 779 C CA . GLN A 1 100 ? 5.532 1.746 12.998 1.00 84.50 100 GLN A CA 1
ATOM 780 C C . GLN A 1 100 ? 4.187 1.530 13.703 1.00 84.50 100 GLN A C 1
ATOM 782 O O . GLN A 1 100 ? 4.143 1.009 14.819 1.00 84.50 100 GLN A O 1
ATOM 787 N N . LEU A 1 101 ? 3.069 1.833 13.033 1.00 80.62 101 LEU A N 1
ATOM 788 C CA . LEU A 1 101 ? 1.726 1.575 13.567 1.00 80.62 101 LEU A CA 1
ATOM 789 C C . LEU A 1 101 ? 1.475 0.091 13.877 1.00 80.62 101 LEU A C 1
ATOM 791 O O . LEU A 1 101 ? 0.632 -0.224 14.715 1.00 80.62 101 LEU A O 1
ATOM 795 N N . SER A 1 102 ? 2.214 -0.811 13.235 1.00 71.81 102 SER A N 1
ATOM 796 C CA . SER A 1 102 ? 2.059 -2.261 13.355 1.00 71.81 102 SER A CA 1
ATOM 797 C C . SER A 1 102 ? 2.721 -2.851 14.624 1.00 71.81 102 SER A C 1
ATOM 799 O O . SER A 1 102 ? 2.571 -4.035 14.899 1.00 71.81 102 SER A O 1
ATOM 801 N N . HIS A 1 103 ? 3.377 -2.033 15.458 1.00 60.28 103 HIS A N 1
ATOM 802 C CA . HIS A 1 103 ? 3.699 -2.278 16.880 1.00 60.28 103 HIS A CA 1
ATOM 803 C C . HIS A 1 103 ? 4.350 -3.610 17.317 1.00 60.28 103 HIS A C 1
ATOM 805 O O . HIS A 1 103 ? 4.418 -3.874 18.517 1.00 60.28 103 HIS A O 1
ATOM 811 N N . ARG A 1 104 ? 4.937 -4.420 16.430 1.00 54.28 104 ARG A N 1
ATOM 812 C CA . ARG A 1 104 ? 5.949 -5.417 16.821 1.00 54.28 104 ARG A CA 1
ATOM 813 C C . ARG A 1 104 ? 7.060 -5.457 15.788 1.00 54.28 104 ARG A C 1
ATOM 815 O O . ARG A 1 104 ? 6.830 -5.861 14.659 1.00 54.28 104 ARG A O 1
ATOM 822 N N . GLN A 1 105 ? 8.266 -5.084 16.212 1.00 51.75 105 GLN A N 1
ATOM 823 C CA . GLN A 1 105 ? 9.483 -5.100 15.389 1.00 51.75 105 GLN A CA 1
ATOM 824 C C . GLN A 1 105 ? 9.818 -6.504 14.839 1.00 51.75 105 GLN A C 1
ATOM 826 O O . GLN A 1 105 ? 10.621 -6.622 13.924 1.00 51.75 105 GLN A O 1
ATOM 831 N N . GLU A 1 106 ? 9.173 -7.554 15.359 1.00 54.78 106 GLU A N 1
ATOM 832 C CA . GLU A 1 106 ? 9.346 -8.950 14.936 1.00 54.78 106 GLU A CA 1
ATOM 833 C C . GLU A 1 106 ? 8.250 -9.455 13.974 1.00 54.78 106 GLU A C 1
ATOM 835 O O . GLU A 1 106 ? 8.423 -10.495 13.347 1.00 54.78 106 GLU A O 1
ATOM 840 N N . ILE A 1 107 ? 7.116 -8.749 13.840 1.00 56.22 107 ILE A N 1
ATOM 841 C CA . ILE A 1 107 ? 6.030 -9.117 12.916 1.00 56.22 107 ILE A CA 1
ATOM 842 C C . ILE A 1 107 ? 5.644 -7.877 12.109 1.00 56.22 107 ILE A C 1
ATOM 844 O O . ILE A 1 107 ? 4.872 -7.041 12.578 1.00 56.22 107 ILE A O 1
ATOM 848 N N . ASN A 1 108 ? 6.121 -7.800 10.863 1.00 62.22 108 ASN A N 1
ATOM 849 C CA . ASN A 1 108 ? 5.848 -6.685 9.943 1.00 62.22 108 ASN A CA 1
ATOM 850 C C . ASN A 1 108 ? 4.346 -6.486 9.638 1.00 62.22 108 ASN A C 1
ATOM 852 O O . ASN A 1 108 ? 3.943 -5.420 9.172 1.00 62.22 108 ASN A O 1
ATOM 856 N N . PHE A 1 109 ? 3.499 -7.479 9.940 1.00 70.62 109 PHE A N 1
ATOM 857 C CA . PHE A 1 109 ? 2.057 -7.437 9.699 1.00 70.62 109 PHE A CA 1
ATOM 858 C C . PHE A 1 109 ? 1.255 -8.159 10.808 1.00 70.62 109 PHE A C 1
ATOM 860 O O . PHE A 1 109 ? 0.926 -9.340 10.675 1.00 70.62 109 PHE A O 1
ATOM 867 N N . PRO A 1 110 ? 0.957 -7.506 11.948 1.00 77.50 110 PRO A N 1
ATOM 868 C CA . PRO A 1 110 ? 0.181 -8.117 13.019 1.00 77.50 110 PRO A CA 1
ATOM 869 C C . PRO A 1 110 ? -1.254 -8.367 12.554 1.00 77.50 110 PRO A C 1
ATOM 871 O O . PRO A 1 110 ? -1.907 -7.491 11.986 1.00 77.50 110 PRO A O 1
ATOM 874 N N . ILE A 1 111 ? -1.780 -9.548 12.868 1.00 84.19 111 ILE A N 1
ATOM 875 C CA . ILE A 1 111 ? -3.187 -9.859 12.618 1.00 84.19 111 ILE A CA 1
ATOM 876 C C . ILE A 1 111 ? -4.040 -9.117 13.664 1.00 84.19 111 ILE A C 1
ATOM 878 O O . ILE A 1 111 ? -3.823 -9.313 14.866 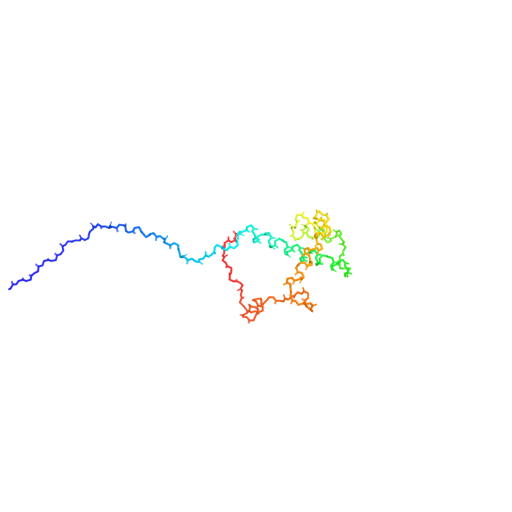1.00 84.19 111 ILE A O 1
ATOM 882 N N . PRO A 1 112 ? -5.012 -8.275 13.261 1.00 87.25 112 PRO A N 1
ATOM 883 C CA . PRO A 1 112 ? -5.889 -7.591 14.206 1.00 87.25 112 PRO A CA 1
ATOM 884 C C . PRO A 1 112 ? -6.677 -8.583 15.070 1.00 87.25 112 PRO A C 1
ATOM 886 O O . PRO A 1 112 ? -7.246 -9.546 14.556 1.00 87.25 112 PRO A O 1
ATOM 889 N N . LYS A 1 113 ? -6.777 -8.322 16.381 1.00 88.75 113 LYS A N 1
ATOM 890 C CA . LYS A 1 113 ? -7.497 -9.195 17.331 1.00 88.75 113 LYS A CA 1
ATOM 891 C C . LYS A 1 113 ? -8.932 -9.481 16.888 1.00 88.75 113 LYS A C 1
ATOM 893 O O . LYS A 1 113 ? -9.352 -10.629 16.881 1.00 88.75 113 LYS A O 1
ATOM 898 N N . THR A 1 114 ? -9.639 -8.456 16.416 1.00 88.62 114 THR A N 1
ATOM 899 C CA . THR A 1 114 ? -11.011 -8.582 15.910 1.00 88.62 114 THR A CA 1
ATOM 900 C C . THR A 1 114 ? -11.111 -9.556 14.732 1.00 88.62 114 THR A C 1
ATOM 902 O O . THR A 1 114 ? -12.078 -10.304 14.640 1.00 88.62 114 THR A O 1
ATOM 905 N N . MET A 1 115 ? -10.098 -9.611 13.859 1.00 89.62 115 MET A N 1
ATOM 906 C CA . MET A 1 115 ? -10.053 -10.585 12.764 1.00 89.62 115 MET A CA 1
ATOM 907 C C . MET A 1 115 ? -9.900 -12.015 13.295 1.00 89.62 115 MET A C 1
ATOM 909 O O . MET A 1 115 ? -10.602 -12.911 12.831 1.00 89.62 115 MET A O 1
ATOM 913 N N . LEU A 1 116 ? -9.038 -12.223 14.299 1.00 91.06 116 LEU A N 1
ATOM 914 C CA . LEU A 1 116 ? -8.869 -13.524 14.959 1.00 91.06 116 LEU A CA 1
ATOM 915 C C . LEU A 1 116 ? -10.163 -13.977 15.646 1.00 91.06 116 LEU A C 1
ATOM 917 O O . LEU A 1 116 ? -10.569 -15.124 15.498 1.00 91.06 116 LEU A O 1
ATOM 921 N N . GLU A 1 117 ? -10.836 -13.074 16.356 1.00 92.12 117 GLU A N 1
ATOM 922 C CA . GLU A 1 117 ? -12.100 -13.362 17.038 1.00 92.12 117 GLU A CA 1
ATOM 923 C C . GLU A 1 117 ? -13.216 -13.741 16.054 1.00 92.12 117 GLU A C 1
ATOM 925 O O . GLU A 1 117 ? -13.960 -14.689 16.302 1.00 92.12 117 GLU A O 1
ATOM 930 N N . HIS A 1 118 ? -13.337 -13.030 14.928 1.00 92.31 118 HIS A N 1
ATOM 931 C CA . HIS A 1 118 ? -14.311 -13.365 13.884 1.00 92.31 118 HIS A CA 1
ATOM 932 C C . HIS A 1 118 ? -14.001 -14.706 13.217 1.00 92.31 118 HIS A C 1
ATOM 934 O O . HIS A 1 118 ? -14.911 -15.513 13.025 1.00 92.31 118 HIS A O 1
ATOM 940 N N . ALA A 1 119 ? -12.724 -14.972 12.929 1.00 93.81 119 ALA A N 1
ATOM 941 C CA . ALA A 1 119 ? -12.287 -16.251 12.382 1.00 93.81 119 ALA A CA 1
ATOM 942 C C . ALA A 1 119 ? -12.604 -17.413 13.339 1.00 93.81 119 ALA A C 1
ATOM 944 O O . ALA A 1 119 ? -13.137 -18.430 12.905 1.00 93.81 119 ALA A O 1
ATOM 945 N N . GLN A 1 120 ? -12.361 -17.245 14.645 1.00 95.06 120 GLN A N 1
ATOM 946 C CA . GLN A 1 120 ? -12.691 -18.246 15.669 1.00 95.06 120 GLN A CA 1
ATOM 947 C C . GLN A 1 120 ? -14.196 -18.513 15.778 1.00 95.06 120 GLN A C 1
ATOM 949 O O . GLN A 1 120 ? -14.606 -19.652 15.988 1.00 95.06 120 GLN A O 1
ATOM 954 N N . LYS A 1 121 ? -15.025 -17.474 15.632 1.00 94.88 121 LYS A N 1
ATOM 955 C CA . LYS A 1 121 ? -16.491 -17.591 15.679 1.00 94.88 121 LYS A CA 1
ATOM 956 C C . LYS A 1 121 ? -17.093 -18.154 14.388 1.00 94.88 121 LYS A C 1
ATOM 958 O O . LYS A 1 121 ? -18.264 -18.520 14.396 1.00 94.88 121 LYS A O 1
ATOM 963 N N . GLY A 1 122 ? -16.342 -18.170 13.283 1.00 93.56 122 GLY A N 1
ATOM 964 C CA . GLY A 1 122 ? -16.859 -18.528 11.958 1.00 93.56 122 GLY A CA 1
ATOM 965 C C . GLY A 1 122 ? -17.987 -17.608 11.472 1.00 93.56 122 GLY A C 1
ATOM 966 O O . GLY A 1 122 ? -18.805 -18.021 10.655 1.00 93.56 122 GLY A O 1
ATOM 967 N N . ALA A 1 123 ? -18.069 -16.381 11.999 1.00 86.31 123 ALA A N 1
ATOM 968 C CA . ALA A 1 123 ? -19.174 -15.462 11.747 1.00 86.31 123 ALA A CA 1
ATOM 969 C C . ALA A 1 123 ? -18.777 -14.379 10.727 1.00 86.31 123 ALA A C 1
ATOM 971 O O . ALA A 1 123 ? -17.709 -13.771 10.882 1.00 86.31 123 ALA A O 1
ATOM 972 N N . PRO A 1 124 ? -19.627 -14.085 9.723 1.00 88.75 124 PRO A N 1
ATOM 973 C CA . PRO A 1 124 ? -19.369 -13.004 8.780 1.00 88.75 124 PRO A CA 1
ATOM 974 C C . PRO A 1 124 ? -19.349 -11.642 9.486 1.00 88.75 124 PRO A C 1
ATOM 976 O O . PRO A 1 124 ? -19.852 -11.479 10.601 1.00 88.75 124 PRO A O 1
ATOM 979 N N . TRP A 1 125 ? -18.776 -10.643 8.816 1.00 89.88 125 TRP A N 1
ATOM 980 C CA . TRP A 1 125 ? -18.838 -9.263 9.289 1.00 89.88 125 TRP A CA 1
ATOM 981 C C . TRP A 1 125 ? -20.289 -8.756 9.245 1.00 89.88 125 TRP A C 1
ATOM 983 O O . TRP A 1 125 ? -20.971 -8.980 8.242 1.00 89.88 125 TRP A O 1
ATOM 993 N N . PRO A 1 126 ? -20.778 -8.070 10.294 1.00 88.38 126 PRO A N 1
ATOM 994 C CA . PRO A 1 126 ? -22.144 -7.558 10.337 1.00 88.38 126 PRO A CA 1
ATOM 995 C C . PRO A 1 126 ? -22.271 -6.310 9.450 1.00 88.38 126 PRO A C 1
ATOM 997 O O . PRO A 1 126 ? -22.137 -5.180 9.916 1.00 88.38 126 PRO A O 1
ATOM 1000 N N . LEU A 1 127 ? -22.483 -6.513 8.149 1.00 84.50 127 LEU A N 1
ATOM 1001 C CA . LEU A 1 127 ? -22.683 -5.438 7.177 1.00 84.50 127 LEU A CA 1
ATOM 1002 C C . LEU A 1 127 ? -24.172 -5.095 7.057 1.00 84.50 127 LEU A C 1
ATOM 1004 O O . LEU A 1 127 ? -25.016 -5.982 6.954 1.00 84.50 127 LEU A O 1
ATOM 1008 N N . ASN A 1 128 ? -24.487 -3.801 7.009 1.00 82.00 128 ASN A N 1
ATOM 1009 C CA . ASN A 1 128 ? -25.819 -3.333 6.630 1.00 82.00 128 ASN A CA 1
ATOM 1010 C C . ASN A 1 128 ? -25.854 -3.141 5.106 1.00 82.00 128 ASN A C 1
ATOM 1012 O O . ASN A 1 128 ? -24.926 -2.546 4.561 1.00 82.00 128 ASN A O 1
ATOM 1016 N N . ASN A 1 129 ? -26.931 -3.566 4.434 1.00 69.81 129 ASN A N 1
ATOM 1017 C CA . ASN A 1 129 ? -27.112 -3.503 2.968 1.00 69.81 129 ASN A CA 1
ATOM 1018 C C . ASN A 1 129 ? -27.264 -2.072 2.397 1.00 69.81 129 ASN A C 1
ATOM 1020 O O . ASN A 1 129 ? -28.094 -1.828 1.531 1.00 69.81 129 ASN A O 1
ATOM 1024 N N . ARG A 1 130 ? -26.497 -1.086 2.871 1.00 62.72 130 ARG A N 1
ATOM 1025 C CA . ARG A 1 130 ? -26.561 0.299 2.369 1.00 62.72 130 ARG A CA 1
ATOM 1026 C C . ARG A 1 130 ? -25.796 0.524 1.063 1.00 62.72 130 ARG A C 1
ATOM 1028 O O . ARG A 1 130 ? -25.763 1.648 0.579 1.00 62.72 130 ARG A O 1
ATOM 1035 N N . ILE A 1 131 ? -25.171 -0.516 0.520 1.00 56.84 131 ILE A N 1
ATOM 1036 C CA . ILE A 1 131 ? -24.368 -0.450 -0.698 1.00 56.84 131 ILE A CA 1
ATOM 1037 C C . ILE A 1 131 ? -24.749 -1.662 -1.556 1.00 56.84 131 ILE A C 1
ATOM 1039 O O . ILE A 1 131 ? -24.162 -2.734 -1.422 1.00 56.84 131 ILE A O 1
ATOM 1043 N N . SER A 1 132 ? -25.792 -1.501 -2.368 1.00 38.50 132 SER A N 1
ATOM 1044 C CA . SER A 1 132 ? -26.142 -2.370 -3.498 1.00 38.50 132 SER A CA 1
ATOM 1045 C C . SER A 1 132 ? -26.344 -1.501 -4.723 1.00 38.50 132 SER A C 1
ATOM 1047 O O . SER A 1 132 ? -27.094 -0.510 -4.560 1.00 38.50 132 SER A O 1
#

Foldseek 3Di:
DDDDDDDDDDDDDPPPPPPPPPPPDPPPPPDPVVVVVVVVLLVLLVQLVVLVVCVVVVVDDPVVQQVCCCPVVVDPTGSVRVCVVVDVVVSVVSNVVSQVVCPDPVDSHDDDPVNVVCVVVVHDDPDDPPDD

Radius of gyration: 28.77 Å; chains: 1; bounding box: 94×37×62 Å

Sequence (132 aa):
SFVKGQDRKESSGGEKANLLVPEPDALPGPSELFVFELLTKRFQAVSFMVAVELIESGVADLQDLDRYCRMDLGWKEGPFTMMNRIGIEESLQMVVEKMQLSHRQEINFPIPKTMLEHAQKGAPWPLNNRIS

pLDDT: mean 79.47, std 22.39, range [31.02, 98.31]